Protein AF-A0A661U0C9-F1 (afdb_monomer_lite)

Secondary structure (DSSP, 8-state):
-HHHHHHHHHHHHHHHHHHHHHHHHHHHHHHHHHHHHHIIIIITTTSS---EEEETTEEEE--HHHHHHHHHHHHHHTT-GGGS-HHHHHHHHHHHHHHHHH-TTTT--EEE-

Sequence (113 aa):
MAKVKKFIFPGTTLLISLYISVLFTFGIIFGYITTLLFHKKIVEKGKLKPIFLKIGRWKIHLHHWLMGVSVISAFWLMGWFPLIPKFCLGALGGLVFHDIYSDREWYKIIVRK

Structure (mmCIF, N/CA/C/O backbone):
data_AF-A0A661U0C9-F1
#
_entry.id   AF-A0A661U0C9-F1
#
loop_
_atom_site.group_PDB
_atom_site.id
_atom_site.type_symbol
_atom_site.label_atom_id
_atom_site.label_alt_id
_atom_site.label_comp_id
_atom_site.label_asym_id
_atom_site.label_entity_id
_atom_site.label_seq_id
_atom_site.pdbx_PDB_ins_code
_atom_site.Cartn_x
_atom_site.Cartn_y
_atom_site.Cartn_z
_atom_site.occupancy
_atom_site.B_iso_or_equiv
_atom_site.auth_seq_id
_atom_site.auth_comp_id
_atom_site.auth_asym_id
_atom_site.auth_atom_id
_atom_site.pdbx_PDB_model_num
ATOM 1 N N . MET A 1 1 ? 25.490 -10.249 -35.913 1.00 51.78 1 MET A N 1
ATOM 2 C CA . MET A 1 1 ? 24.088 -10.125 -35.433 1.00 51.78 1 MET A CA 1
ATOM 3 C C . MET A 1 1 ? 23.791 -10.853 -34.113 1.00 51.78 1 MET A C 1
ATOM 5 O O . MET A 1 1 ? 23.080 -10.288 -33.293 1.00 51.78 1 MET A O 1
ATOM 9 N N . ALA A 1 2 ? 24.330 -12.053 -33.845 1.00 59.59 2 ALA A N 1
ATOM 10 C CA . ALA A 1 2 ? 24.019 -12.810 -32.617 1.00 59.59 2 ALA A CA 1
ATOM 11 C C . ALA A 1 2 ? 24.434 -12.120 -31.293 1.00 59.59 2 ALA A C 1
ATOM 13 O O . ALA A 1 2 ? 23.690 -12.165 -30.317 1.00 59.59 2 ALA A O 1
ATOM 14 N N . LYS A 1 3 ? 25.587 -11.430 -31.255 1.00 54.66 3 LYS A N 1
ATOM 15 C CA . LYS A 1 3 ? 26.055 -10.693 -30.059 1.00 54.66 3 LYS A CA 1
ATOM 16 C C . LYS A 1 3 ? 25.195 -9.464 -29.724 1.00 54.66 3 LYS A C 1
ATOM 18 O O . LYS A 1 3 ? 24.962 -9.189 -28.557 1.00 54.66 3 LYS A O 1
ATOM 23 N N . VAL A 1 4 ? 24.671 -8.781 -30.743 1.00 59.06 4 VAL A N 1
ATOM 24 C CA . VAL A 1 4 ? 23.783 -7.615 -30.589 1.00 59.06 4 VAL A CA 1
ATOM 25 C C . VAL A 1 4 ? 22.429 -8.045 -30.009 1.00 59.06 4 VAL A C 1
ATOM 27 O O . VAL A 1 4 ? 21.949 -7.443 -29.054 1.00 59.06 4 VAL A O 1
ATOM 30 N N . LYS A 1 5 ? 21.870 -9.174 -30.475 1.00 55.09 5 LYS A N 1
ATOM 31 C CA . LYS A 1 5 ? 20.654 -9.771 -29.888 1.00 55.09 5 LYS A CA 1
ATOM 32 C C . LYS A 1 5 ? 20.845 -10.199 -28.421 1.00 55.09 5 LYS A C 1
ATOM 34 O O . LYS A 1 5 ? 19.927 -10.026 -27.626 1.00 55.09 5 LYS A O 1
ATOM 39 N N . LYS A 1 6 ? 22.040 -10.685 -28.046 1.00 61.16 6 LYS A N 1
ATOM 40 C CA . LYS A 1 6 ? 22.387 -11.062 -26.659 1.00 61.16 6 LYS A CA 1
ATOM 41 C C . LYS A 1 6 ? 22.419 -9.890 -25.671 1.00 61.16 6 LYS A C 1
ATOM 43 O O . LYS A 1 6 ? 22.258 -10.143 -24.488 1.00 61.16 6 LYS A O 1
ATOM 48 N N . PHE A 1 7 ? 22.614 -8.651 -26.126 1.00 61.53 7 PHE A N 1
ATOM 49 C CA . PHE A 1 7 ? 22.632 -7.461 -25.260 1.00 61.53 7 PHE A CA 1
ATOM 50 C C . PHE A 1 7 ? 21.319 -6.672 -25.288 1.00 61.53 7 PHE A C 1
ATOM 52 O O . PHE A 1 7 ? 20.883 -6.171 -24.254 1.00 61.53 7 PHE A O 1
ATOM 59 N N . ILE A 1 8 ? 20.648 -6.607 -26.443 1.00 69.75 8 ILE A N 1
ATOM 60 C CA . ILE A 1 8 ? 19.358 -5.914 -26.572 1.00 69.75 8 ILE A CA 1
ATOM 61 C C . ILE A 1 8 ? 18.284 -6.592 -25.711 1.00 69.75 8 ILE A C 1
ATOM 63 O O . ILE A 1 8 ? 17.500 -5.905 -25.062 1.00 69.75 8 ILE A O 1
ATOM 67 N N . PHE A 1 9 ? 18.255 -7.927 -25.655 1.00 75.81 9 PHE A N 1
ATOM 68 C CA . PHE A 1 9 ? 17.210 -8.659 -24.934 1.00 75.81 9 PHE A CA 1
ATOM 69 C C . PHE A 1 9 ? 17.295 -8.505 -23.396 1.00 75.81 9 PHE A C 1
ATOM 71 O O . PHE A 1 9 ? 16.289 -8.141 -22.783 1.00 75.81 9 PHE A O 1
ATOM 78 N N . PRO A 1 10 ? 18.467 -8.652 -22.743 1.00 85.50 10 PRO A N 1
ATOM 79 C CA . PRO A 1 10 ? 18.591 -8.357 -21.314 1.00 85.50 10 PRO A CA 1
ATOM 80 C C . PRO A 1 10 ? 18.434 -6.866 -21.008 1.00 85.50 10 PRO A C 1
ATOM 82 O O . PRO A 1 10 ? 17.775 -6.514 -20.035 1.00 85.50 10 PRO A O 1
ATOM 85 N N . GLY A 1 11 ? 18.986 -5.984 -21.851 1.00 87.44 11 GLY A N 1
ATOM 86 C CA . GLY A 1 11 ? 18.903 -4.536 -21.644 1.00 87.44 11 GLY A CA 1
ATOM 87 C C . GLY A 1 11 ? 17.464 -4.018 -21.666 1.00 87.44 11 GLY A C 1
ATOM 88 O O . GLY A 1 11 ? 17.049 -3.293 -20.767 1.00 87.44 11 GLY A O 1
ATOM 89 N N . THR A 1 12 ? 16.665 -4.448 -22.645 1.00 88.75 12 THR A N 1
ATOM 90 C CA . THR A 1 12 ? 15.237 -4.089 -22.725 1.00 88.75 12 THR A CA 1
ATOM 91 C C . THR A 1 12 ? 14.431 -4.662 -21.561 1.00 88.75 12 THR A C 1
ATOM 93 O O . THR A 1 12 ? 13.625 -3.946 -20.970 1.00 88.75 12 THR A O 1
ATOM 96 N N . THR A 1 13 ? 14.696 -5.909 -21.166 1.00 90.62 13 THR A N 1
ATOM 97 C CA . THR A 1 13 ? 14.048 -6.535 -20.002 1.00 90.62 13 THR A CA 1
ATOM 98 C C . THR A 1 13 ? 14.339 -5.767 -18.711 1.00 90.62 13 THR A C 1
ATOM 100 O O . THR A 1 13 ? 13.427 -5.529 -17.914 1.00 90.62 13 THR A O 1
ATOM 103 N N . LEU A 1 14 ? 15.588 -5.332 -18.518 1.00 93.44 14 LEU A N 1
ATOM 104 C CA . LEU A 1 14 ? 15.991 -4.526 -17.365 1.00 93.44 14 LEU A CA 1
ATOM 105 C C . LEU A 1 14 ? 15.297 -3.162 -17.362 1.00 93.44 14 LEU A C 1
ATOM 107 O O . LEU A 1 14 ? 14.763 -2.762 -16.331 1.00 93.44 14 LEU A O 1
ATOM 111 N N . LEU A 1 15 ? 15.244 -2.475 -18.506 1.00 94.31 15 LEU A N 1
ATOM 112 C CA . LEU A 1 15 ? 14.574 -1.175 -18.616 1.00 94.31 15 LEU A CA 1
ATOM 113 C C . LEU A 1 15 ? 13.069 -1.272 -18.332 1.00 94.31 15 LEU A C 1
ATOM 115 O O . LEU A 1 15 ? 12.536 -0.447 -17.592 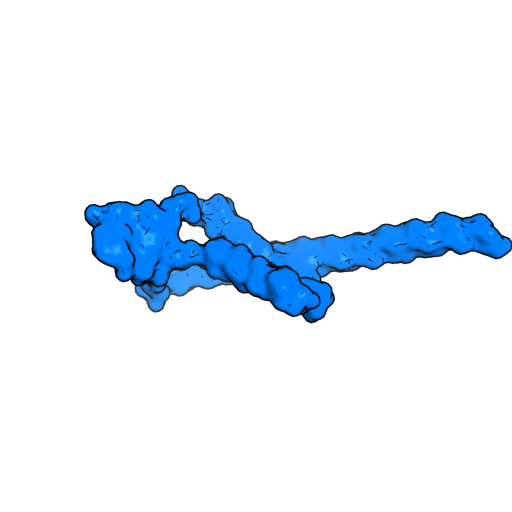1.00 94.31 15 LEU A O 1
ATOM 119 N N . ILE A 1 16 ? 12.389 -2.295 -18.859 1.00 93.31 16 ILE A N 1
ATOM 120 C CA . ILE A 1 16 ? 10.960 -2.527 -18.596 1.00 93.31 16 ILE A CA 1
ATOM 121 C C . ILE A 1 16 ? 10.731 -2.847 -17.115 1.00 93.31 16 ILE A C 1
ATOM 123 O O . ILE A 1 16 ? 9.832 -2.281 -16.491 1.00 93.31 16 ILE A O 1
ATOM 127 N N . SER A 1 17 ? 11.563 -3.713 -16.533 1.00 93.88 17 SER A N 1
ATOM 128 C CA . SER A 1 17 ? 11.491 -4.057 -15.106 1.00 93.88 17 SER A CA 1
ATOM 129 C C . SER A 1 17 ? 11.694 -2.830 -14.218 1.00 93.88 17 SER A C 1
ATOM 131 O O . SER A 1 17 ? 10.940 -2.625 -13.264 1.00 93.88 17 SER A O 1
ATOM 133 N N . LEU A 1 18 ? 12.670 -1.981 -14.554 1.00 96.19 18 LEU A N 1
ATOM 134 C CA . LEU A 1 18 ? 12.936 -0.735 -13.841 1.00 96.19 18 LEU A CA 1
ATOM 135 C C . LEU A 1 18 ? 11.748 0.224 -13.952 1.00 96.19 18 LEU A C 1
ATOM 137 O O . LEU A 1 18 ? 11.277 0.724 -12.935 1.00 96.19 18 LEU A O 1
ATOM 141 N N . TYR A 1 19 ? 11.220 0.427 -15.160 1.00 96.25 19 TYR A N 1
ATOM 142 C CA . TYR A 1 19 ? 10.056 1.280 -15.399 1.00 96.25 19 TYR A CA 1
ATOM 143 C C . TYR A 1 19 ? 8.838 0.839 -14.573 1.00 96.25 19 TYR A C 1
ATOM 145 O O . TYR A 1 19 ? 8.228 1.652 -13.874 1.00 96.25 19 TYR A O 1
ATOM 153 N N . ILE A 1 20 ? 8.520 -0.459 -14.590 1.00 95.38 20 ILE A N 1
ATOM 154 C CA . ILE A 1 20 ? 7.427 -1.033 -13.794 1.00 95.38 20 ILE A CA 1
ATOM 155 C C . ILE A 1 20 ? 7.668 -0.821 -12.297 1.00 95.38 20 ILE A C 1
ATOM 157 O O . ILE A 1 20 ? 6.750 -0.409 -11.585 1.00 95.38 20 ILE A O 1
ATOM 161 N N . SER A 1 21 ? 8.890 -1.071 -11.826 1.00 96.38 21 SER A N 1
ATOM 162 C CA . SER A 1 21 ? 9.247 -0.933 -10.409 1.00 96.38 21 SER A CA 1
ATOM 163 C C . SER A 1 21 ? 9.127 0.514 -9.936 1.00 96.38 21 SER A C 1
ATOM 165 O O . SER A 1 21 ? 8.583 0.768 -8.861 1.00 96.38 21 SER A O 1
ATOM 167 N N . VAL A 1 22 ? 9.573 1.471 -10.753 1.00 97.69 22 VAL A N 1
ATOM 168 C CA . VAL A 1 22 ? 9.459 2.907 -10.470 1.00 97.69 22 VAL A CA 1
ATOM 169 C C . VAL A 1 22 ? 7.991 3.316 -10.376 1.00 97.69 22 VAL A C 1
ATOM 171 O O . VAL A 1 22 ? 7.594 3.898 -9.368 1.00 97.69 22 VAL A O 1
ATOM 174 N N . LEU A 1 23 ? 7.157 2.958 -11.360 1.00 97.56 23 LEU A N 1
ATOM 175 C CA . LEU A 1 23 ? 5.721 3.262 -11.324 1.00 97.56 23 LEU A CA 1
ATOM 176 C C . LEU A 1 23 ? 5.021 2.662 -10.104 1.00 97.56 23 LEU A C 1
ATOM 178 O O . LEU A 1 23 ? 4.213 3.331 -9.461 1.00 97.56 23 LEU A O 1
ATOM 182 N N . PHE A 1 24 ? 5.326 1.405 -9.792 1.00 97.12 24 PHE A N 1
ATOM 183 C CA . PHE A 1 24 ? 4.769 0.719 -8.635 1.00 97.12 24 PHE A CA 1
ATOM 184 C C . PHE A 1 24 ? 5.186 1.402 -7.324 1.00 97.12 24 PHE A C 1
ATOM 186 O O . PHE A 1 24 ? 4.342 1.664 -6.470 1.00 97.12 24 PHE A O 1
ATOM 193 N N . THR A 1 25 ? 6.461 1.776 -7.198 1.00 98.00 25 THR A N 1
ATOM 194 C CA . THR A 1 25 ? 7.001 2.468 -6.015 1.00 98.00 25 THR A CA 1
ATOM 195 C C . THR A 1 25 ? 6.385 3.853 -5.840 1.00 98.00 25 THR A C 1
ATOM 197 O O . THR A 1 25 ? 5.956 4.202 -4.741 1.00 98.00 25 THR A O 1
ATOM 200 N N . PHE A 1 26 ? 6.264 4.629 -6.921 1.00 98.25 26 PHE A N 1
ATOM 201 C CA . PHE A 1 26 ? 5.550 5.907 -6.888 1.00 98.25 26 PHE A CA 1
ATOM 202 C C . PHE A 1 26 ? 4.091 5.728 -6.476 1.00 98.25 26 PHE A C 1
ATOM 204 O O . PHE A 1 26 ? 3.587 6.511 -5.672 1.00 98.25 26 PHE A O 1
ATOM 211 N N . GLY A 1 27 ? 3.439 4.674 -6.971 1.00 98.19 27 GLY A N 1
ATOM 212 C CA . GLY A 1 27 ? 2.112 4.271 -6.526 1.00 98.19 27 GLY A CA 1
ATOM 213 C C . GLY A 1 27 ? 2.062 4.053 -5.017 1.00 98.19 27 GLY A C 1
ATOM 214 O O . GLY A 1 27 ? 1.224 4.656 -4.355 1.00 98.19 27 GLY A O 1
ATOM 215 N N . ILE A 1 28 ? 2.983 3.261 -4.457 1.00 98.00 28 ILE A N 1
ATOM 216 C CA . ILE A 1 28 ? 3.060 2.999 -3.009 1.00 98.00 28 ILE A CA 1
ATOM 217 C C . ILE A 1 28 ? 3.195 4.296 -2.217 1.00 98.00 28 ILE A C 1
ATOM 219 O O . ILE A 1 28 ? 2.410 4.532 -1.300 1.00 98.00 28 ILE A O 1
ATOM 223 N N . ILE A 1 29 ? 4.163 5.141 -2.575 1.00 98.12 29 ILE A N 1
ATOM 224 C CA . ILE A 1 29 ? 4.408 6.411 -1.878 1.00 98.12 29 ILE A CA 1
ATOM 225 C C . ILE A 1 29 ? 3.147 7.277 -1.923 1.00 98.12 29 ILE A C 1
ATOM 227 O O . ILE A 1 29 ? 2.704 7.795 -0.897 1.00 98.12 29 ILE A O 1
ATOM 231 N N . PHE A 1 30 ? 2.532 7.389 -3.100 1.00 98.06 30 PHE A N 1
ATOM 232 C CA . PHE A 1 30 ? 1.305 8.150 -3.285 1.00 98.06 30 PHE A CA 1
ATOM 233 C C . PHE A 1 30 ? 0.148 7.593 -2.443 1.00 98.06 30 PHE A C 1
ATOM 235 O O . PHE A 1 30 ? -0.501 8.344 -1.712 1.00 98.06 30 PHE A O 1
ATOM 242 N N . GLY A 1 31 ? -0.096 6.283 -2.492 1.00 96.50 31 GLY A N 1
ATOM 243 C CA . GLY A 1 31 ? -1.143 5.611 -1.720 1.00 96.50 31 GLY A CA 1
ATOM 244 C C . GLY A 1 31 ? -0.951 5.765 -0.212 1.00 96.50 31 GLY A C 1
ATOM 245 O O . GLY A 1 31 ? -1.899 6.070 0.510 1.00 96.50 31 GLY A O 1
ATOM 246 N N . TYR A 1 32 ? 0.287 5.646 0.264 1.00 96.81 32 TYR A N 1
ATOM 247 C CA . TYR A 1 32 ? 0.617 5.826 1.674 1.00 96.81 32 TYR A CA 1
ATOM 248 C C . TYR A 1 32 ? 0.347 7.261 2.136 1.00 96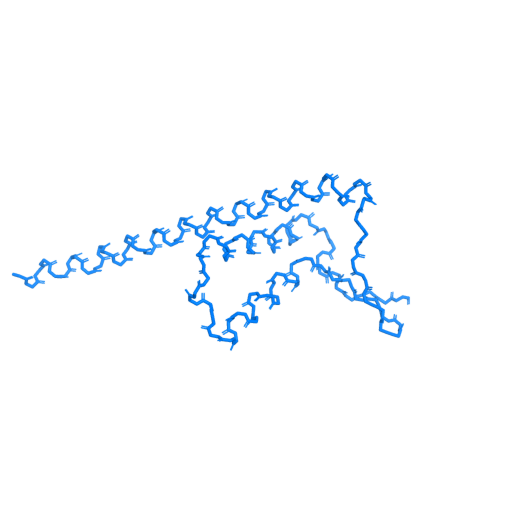.81 32 TYR A C 1
ATOM 250 O O . TYR A 1 32 ? -0.365 7.477 3.116 1.00 96.81 32 TYR A O 1
ATOM 258 N N . ILE A 1 33 ? 0.874 8.258 1.414 1.00 96.88 33 ILE A N 1
ATOM 259 C CA . ILE A 1 33 ? 0.724 9.674 1.779 1.00 96.88 33 ILE A CA 1
ATOM 260 C C . ILE A 1 33 ? -0.745 10.095 1.724 1.00 96.88 33 ILE A C 1
ATOM 262 O O . ILE A 1 33 ? -1.229 10.764 2.637 1.00 96.88 33 ILE A O 1
ATOM 266 N N . THR A 1 34 ? -1.473 9.708 0.677 1.00 95.44 34 THR A N 1
ATOM 267 C CA . THR A 1 34 ? -2.898 10.050 0.548 1.00 95.44 34 THR A CA 1
ATOM 268 C C . THR A 1 34 ? -3.725 9.435 1.672 1.00 95.44 34 THR A C 1
ATOM 270 O O . THR A 1 34 ? -4.534 10.144 2.275 1.00 95.44 34 THR A O 1
ATOM 273 N N . THR A 1 35 ? -3.468 8.174 2.028 1.00 93.56 35 THR A N 1
ATOM 274 C CA . THR A 1 35 ? -4.136 7.507 3.156 1.00 93.56 35 THR A CA 1
ATOM 275 C C . THR A 1 35 ? -3.782 8.175 4.486 1.00 93.56 35 THR A C 1
ATOM 277 O O . THR A 1 35 ? -4.676 8.450 5.285 1.00 93.56 35 THR A O 1
ATOM 280 N N . LEU A 1 36 ? -2.517 8.551 4.693 1.00 93.25 36 LEU A N 1
ATOM 281 C CA . LEU A 1 36 ? -2.071 9.280 5.883 1.00 93.25 36 LEU A CA 1
ATOM 282 C C . LEU A 1 36 ? -2.774 10.633 6.033 1.00 93.25 36 LEU A C 1
ATOM 284 O O . LEU A 1 36 ? -3.248 10.989 7.114 1.00 93.25 36 LEU A O 1
ATOM 288 N N . LEU A 1 37 ? -2.866 11.400 4.945 1.00 93.38 37 LEU A N 1
ATOM 289 C CA . LEU A 1 37 ? -3.563 12.686 4.939 1.00 93.38 37 LEU A CA 1
ATOM 290 C C . LEU A 1 37 ? -5.065 12.511 5.182 1.00 93.38 37 LEU A C 1
ATOM 292 O O . LEU A 1 37 ? -5.661 13.316 5.902 1.00 93.38 37 LEU A O 1
ATOM 296 N N . PHE A 1 38 ? -5.668 11.471 4.604 1.00 90.44 38 PHE A N 1
ATOM 297 C CA . PHE A 1 38 ? -7.071 11.130 4.819 1.00 90.44 38 PHE A CA 1
ATOM 298 C C . PHE A 1 38 ? -7.334 10.775 6.287 1.00 90.44 38 PHE A C 1
ATOM 300 O O . PHE A 1 38 ? -8.240 11.344 6.901 1.00 90.44 38 PHE A O 1
ATOM 307 N N . HIS A 1 39 ? -6.502 9.912 6.873 1.00 87.88 39 HIS A N 1
ATOM 308 C CA . HIS A 1 39 ? -6.609 9.496 8.267 1.00 87.88 39 HIS A CA 1
ATOM 309 C C . HIS A 1 39 ? -6.547 10.704 9.213 1.00 87.88 39 HIS A C 1
ATOM 311 O O . HIS A 1 39 ? -7.490 10.945 9.968 1.00 87.88 39 HIS A O 1
ATOM 317 N N . LYS A 1 40 ? -5.519 11.552 9.076 1.00 88.75 40 LYS A N 1
ATOM 318 C CA . LYS A 1 40 ? -5.349 12.756 9.910 1.00 88.75 40 LYS A CA 1
ATOM 319 C C . LYS A 1 40 ? -6.470 13.785 9.750 1.00 88.75 40 LYS A C 1
ATOM 321 O O . LYS A 1 40 ? -6.881 14.447 10.701 1.00 88.75 40 LYS A O 1
ATOM 326 N N . LYS A 1 41 ? -6.972 13.991 8.527 1.00 89.06 41 LYS A N 1
ATOM 327 C CA . LYS A 1 41 ? -7.972 15.044 8.273 1.00 89.06 41 LYS A CA 1
ATOM 328 C C . LYS A 1 41 ? -9.401 14.617 8.586 1.00 89.06 41 LYS A C 1
ATOM 330 O O . LYS A 1 41 ? -10.207 15.482 8.934 1.00 89.06 41 LYS A O 1
ATOM 335 N N . ILE A 1 42 ? -9.732 13.343 8.399 1.00 86.25 42 ILE A N 1
ATOM 336 C CA . ILE A 1 42 ? -11.117 12.860 8.416 1.00 86.25 42 ILE A CA 1
ATOM 337 C C . ILE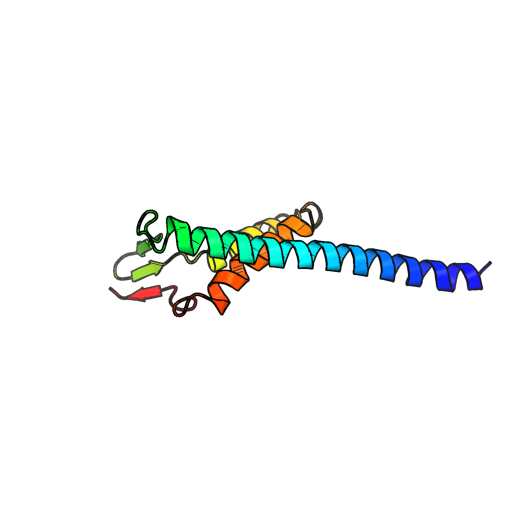 A 1 42 ? -11.344 11.913 9.591 1.00 86.25 42 ILE A C 1
ATOM 339 O O . ILE A 1 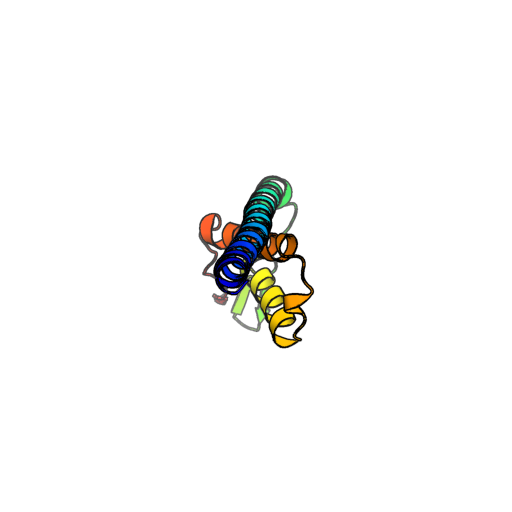42 ? -12.275 12.136 10.365 1.00 86.25 42 ILE A O 1
ATOM 343 N N . VAL A 1 43 ? -10.496 10.896 9.750 1.00 83.25 43 VAL A N 1
ATOM 344 C CA . VAL A 1 43 ? -10.686 9.855 10.771 1.00 83.25 43 VAL A CA 1
ATOM 345 C C . VAL A 1 43 ? -10.363 10.393 12.164 1.00 83.25 43 VAL A C 1
ATOM 347 O O . VAL A 1 43 ? -11.225 10.339 13.037 1.00 83.25 43 VAL A O 1
ATOM 350 N N . GLU A 1 44 ? -9.197 11.019 12.361 1.00 81.69 44 GLU A N 1
ATOM 351 C CA . GLU A 1 44 ? -8.809 11.603 13.661 1.00 81.69 44 GLU A CA 1
ATOM 352 C C . GLU A 1 44 ? -9.764 12.717 14.117 1.00 81.69 44 GLU A C 1
ATOM 354 O O . GLU A 1 44 ? -10.019 12.884 15.306 1.00 81.69 44 GLU A O 1
ATOM 359 N N . LYS A 1 45 ? -10.364 13.452 13.172 1.00 84.31 45 LYS A N 1
ATOM 360 C CA . LYS A 1 45 ? -11.382 14.474 13.471 1.00 84.31 45 LYS A CA 1
ATOM 361 C C . LYS A 1 45 ? -12.769 13.888 13.765 1.00 84.31 45 LYS A C 1
ATOM 363 O O . LYS A 1 45 ? -13.733 14.644 13.863 1.00 84.31 45 LYS A O 1
ATOM 368 N N . GLY A 1 46 ? -12.895 12.561 13.841 1.00 79.44 46 GLY A N 1
ATOM 369 C CA . GLY A 1 46 ? -14.142 11.855 14.133 1.00 79.44 46 GLY A CA 1
ATOM 370 C C . GLY A 1 46 ? -15.200 11.951 13.031 1.00 79.44 46 GLY A C 1
ATOM 371 O O . GLY A 1 46 ? -16.361 11.622 13.273 1.00 79.44 46 GLY A O 1
ATOM 372 N N . LYS A 1 47 ? -14.833 12.402 11.822 1.00 80.75 47 LYS A N 1
ATOM 373 C CA . LYS A 1 47 ? -15.782 12.586 10.711 1.00 80.75 47 LYS A CA 1
ATOM 374 C C . LYS A 1 47 ? -16.166 11.275 10.036 1.00 80.75 47 LYS A C 1
ATOM 376 O O . LYS A 1 47 ? -17.209 11.213 9.392 1.00 80.75 47 LYS A O 1
ATOM 381 N N . LEU A 1 48 ? -15.341 10.241 10.173 1.00 81.06 48 LEU A N 1
ATOM 382 C CA . LEU A 1 48 ? -15.609 8.916 9.630 1.00 81.06 48 LEU A CA 1
ATOM 383 C C . LEU A 1 48 ? -15.425 7.880 10.733 1.00 81.06 48 LEU A C 1
ATOM 385 O O . LEU A 1 48 ? -14.359 7.783 11.336 1.00 81.06 48 LEU A O 1
ATOM 389 N N . LYS A 1 49 ? -16.498 7.140 11.023 1.00 80.00 49 LYS A N 1
ATOM 390 C CA . LYS A 1 49 ? -16.479 6.073 12.024 1.00 80.00 49 LYS A CA 1
ATOM 391 C C . LYS A 1 49 ? -15.897 4.799 11.403 1.00 80.00 49 LYS A C 1
ATOM 393 O O . LYS A 1 49 ? -16.207 4.521 10.243 1.00 80.00 49 LYS A O 1
ATOM 398 N N . PRO A 1 50 ? -15.116 4.010 12.156 1.00 80.25 50 PRO A N 1
ATOM 399 C CA . PRO A 1 50 ? -14.592 2.752 11.648 1.00 80.25 50 PRO A CA 1
ATOM 400 C C . PRO A 1 50 ? -15.715 1.750 11.361 1.00 80.25 50 PRO A C 1
ATOM 402 O O . PRO A 1 50 ? -16.778 1.777 11.994 1.00 80.25 50 PRO A O 1
ATOM 405 N N . ILE A 1 51 ? -15.483 0.864 10.394 1.00 83.88 51 ILE A N 1
ATOM 406 C CA . ILE A 1 51 ? -16.484 -0.098 9.933 1.00 83.88 51 ILE A CA 1
ATOM 407 C C . ILE A 1 51 ? -16.400 -1.351 10.807 1.00 83.88 51 ILE A C 1
ATOM 409 O O . ILE A 1 51 ? -15.427 -2.100 10.756 1.00 83.88 51 ILE A O 1
ATOM 413 N N . PHE A 1 52 ? -17.445 -1.596 11.598 1.00 84.62 52 PHE A N 1
ATOM 414 C CA . PHE A 1 52 ? -17.554 -2.791 12.431 1.00 84.62 52 PHE A CA 1
ATOM 415 C C . PHE A 1 52 ? -18.690 -3.689 11.953 1.00 84.62 52 PHE A C 1
ATOM 417 O O . PHE A 1 52 ? -19.856 -3.289 11.967 1.00 84.62 52 PHE A O 1
ATOM 424 N N . LEU A 1 53 ? -18.363 -4.934 11.624 1.00 84.00 53 LEU A N 1
ATOM 425 C CA . LEU A 1 53 ? -19.340 -5.991 11.395 1.00 84.00 53 LEU A CA 1
ATOM 426 C C . LEU A 1 53 ? -19.584 -6.735 12.710 1.00 84.00 53 LEU A C 1
ATOM 428 O O . LEU A 1 53 ? -18.650 -7.201 13.360 1.00 84.00 53 LEU A O 1
ATOM 432 N N . LYS A 1 54 ? -20.844 -6.837 13.134 1.00 86.62 54 LYS A N 1
ATOM 433 C CA . LYS A 1 54 ? -21.226 -7.576 14.345 1.00 86.62 54 LYS A CA 1
ATOM 434 C C . LYS A 1 54 ? -21.737 -8.954 13.943 1.00 86.62 54 LYS A C 1
ATOM 436 O O . LYS A 1 54 ? -22.747 -9.043 13.255 1.00 86.62 54 LYS A O 1
ATOM 441 N N . ILE A 1 55 ? -21.071 -10.007 14.407 1.00 85.69 55 ILE A N 1
ATOM 442 C CA . ILE A 1 55 ? -21.474 -11.399 14.181 1.00 85.69 55 ILE A CA 1
ATOM 443 C C . ILE A 1 55 ? -21.625 -12.066 15.550 1.00 85.69 55 ILE A C 1
ATOM 445 O O . ILE A 1 55 ? -20.655 -12.497 16.175 1.00 85.69 55 ILE A O 1
ATOM 449 N N . GLY A 1 56 ? -22.858 -12.096 16.064 1.00 86.00 56 GLY A N 1
ATOM 450 C CA . GLY A 1 56 ? -23.160 -12.616 17.400 1.00 86.00 56 GLY A CA 1
ATOM 451 C C . GLY A 1 56 ? -22.388 -11.883 18.506 1.00 86.00 56 GLY A C 1
ATOM 452 O O . GLY A 1 56 ? -22.596 -10.692 18.739 1.00 86.00 56 GLY A O 1
ATOM 453 N N . ARG A 1 57 ? -21.492 -12.603 19.197 1.00 85.88 57 ARG A N 1
ATOM 454 C CA . ARG A 1 57 ? -20.629 -12.070 20.277 1.00 85.88 57 ARG A CA 1
ATOM 455 C C . ARG A 1 57 ? -19.322 -11.444 19.768 1.00 85.88 57 ARG A C 1
ATOM 457 O O . ARG A 1 57 ? -18.551 -10.904 20.561 1.00 85.88 57 ARG A O 1
ATOM 464 N N . TRP A 1 58 ? -19.068 -11.515 18.466 1.00 84.94 58 TRP A N 1
ATOM 465 C CA . TRP A 1 58 ? -17.843 -11.035 17.840 1.00 84.94 58 TRP A CA 1
ATOM 466 C C . TRP A 1 58 ? -18.083 -9.711 17.117 1.00 84.94 58 TRP A C 1
ATOM 468 O O . TRP A 1 58 ? -19.120 -9.501 16.480 1.00 84.94 58 TRP A O 1
ATOM 478 N N . LYS A 1 59 ? -17.107 -8.811 17.210 1.00 86.06 59 LYS A N 1
ATOM 479 C CA . LYS A 1 59 ? -17.006 -7.606 16.390 1.00 86.06 59 LYS A CA 1
ATOM 480 C C . LYS A 1 59 ? -15.798 -7.760 15.480 1.00 86.06 59 LYS A C 1
ATOM 482 O O . LYS A 1 59 ? -14.684 -7.925 15.965 1.00 86.06 59 LYS A O 1
ATOM 487 N N . ILE A 1 60 ? -16.025 -7.694 14.180 1.00 85.00 60 ILE A N 1
ATOM 488 C CA . ILE A 1 60 ? -14.969 -7.678 13.176 1.00 85.00 60 ILE A CA 1
ATOM 489 C C . ILE A 1 60 ? -14.750 -6.224 12.777 1.00 85.00 60 ILE A C 1
ATOM 491 O O . ILE A 1 60 ? -15.677 -5.568 12.299 1.00 85.00 60 ILE A O 1
ATOM 495 N N . HIS A 1 61 ? -13.548 -5.718 13.010 1.00 88.00 61 HIS A N 1
ATOM 496 C CA . HIS A 1 61 ? -13.126 -4.406 12.550 1.00 88.00 61 HIS A CA 1
ATOM 497 C C . HIS A 1 61 ? -12.562 -4.545 11.135 1.00 88.00 61 HIS A C 1
ATOM 499 O O . HIS A 1 61 ? -11.574 -5.249 10.917 1.00 88.00 61 HIS A O 1
ATOM 505 N N . LEU A 1 62 ? -13.219 -3.914 10.162 1.00 84.50 62 LEU A N 1
ATOM 506 C CA . LEU A 1 62 ? -12.736 -3.886 8.786 1.00 84.50 62 LEU A CA 1
ATOM 507 C C . LEU A 1 62 ? -11.668 -2.805 8.640 1.00 84.50 62 LEU A C 1
ATOM 509 O O . LEU A 1 62 ? -11.954 -1.662 8.288 1.00 84.50 62 LEU A O 1
ATOM 513 N N . HIS A 1 63 ? -10.434 -3.215 8.908 1.00 87.31 63 HIS A N 1
ATOM 514 C CA . HIS A 1 63 ? -9.231 -2.445 8.624 1.00 87.31 63 HIS A CA 1
ATOM 515 C C . HIS A 1 63 ? -9.065 -2.214 7.119 1.00 87.31 63 HIS A C 1
ATOM 517 O O . HIS A 1 63 ? -9.403 -3.081 6.299 1.00 87.31 63 HIS A O 1
ATOM 523 N N . HIS A 1 64 ? -8.551 -1.050 6.723 1.00 85.56 64 HIS A N 1
ATOM 524 C CA . HIS A 1 64 ? -8.413 -0.727 5.302 1.00 85.56 64 HIS A CA 1
ATOM 525 C C . HIS A 1 64 ? -7.341 -1.570 4.618 1.00 85.56 64 HIS A C 1
ATOM 527 O O . HIS A 1 64 ? -7.496 -1.856 3.429 1.00 85.56 64 HIS A O 1
ATOM 533 N N . TRP A 1 65 ? -6.341 -2.084 5.342 1.00 89.00 65 TRP A N 1
ATOM 534 C CA . TRP A 1 65 ? -5.421 -3.070 4.770 1.00 89.00 65 TRP A CA 1
ATOM 535 C C . TRP A 1 65 ? -6.134 -4.350 4.329 1.00 89.00 65 TRP A C 1
ATOM 537 O O . TRP A 1 65 ? -5.841 -4.873 3.255 1.00 89.00 65 TRP A O 1
ATOM 547 N N . LEU A 1 66 ? -7.109 -4.832 5.107 1.00 89.00 66 LEU A N 1
ATOM 548 C CA . LEU A 1 66 ? -7.852 -6.047 4.778 1.00 89.00 66 LEU A CA 1
ATOM 549 C C . LEU A 1 66 ? -8.718 -5.824 3.534 1.00 89.00 66 LEU A C 1
ATOM 551 O O . LEU A 1 66 ? -8.788 -6.691 2.661 1.00 89.00 66 LEU A O 1
ATOM 555 N N . MET A 1 67 ? -9.317 -4.636 3.412 1.00 88.31 67 MET A N 1
ATOM 556 C CA . MET A 1 67 ? -10.033 -4.229 2.201 1.00 88.31 67 MET A CA 1
ATOM 557 C C . MET A 1 67 ? -9.091 -4.152 0.991 1.00 88.31 67 MET A C 1
ATOM 559 O O . MET A 1 67 ? -9.398 -4.719 -0.057 1.00 88.31 67 MET A O 1
ATOM 563 N N . GLY A 1 68 ? -7.920 -3.524 1.140 1.00 90.25 68 GLY A N 1
ATOM 564 C CA . GLY A 1 68 ? -6.912 -3.421 0.083 1.00 90.25 68 GLY A CA 1
ATOM 565 C C . GLY A 1 68 ? -6.428 -4.788 -0.407 1.00 90.25 68 GLY A C 1
ATOM 566 O O . GLY A 1 68 ? -6.438 -5.053 -1.610 1.00 90.25 68 GLY A O 1
ATOM 567 N N . VAL A 1 69 ? -6.089 -5.693 0.517 1.00 92.00 69 VAL A N 1
ATOM 568 C CA . VAL A 1 69 ? -5.683 -7.073 0.199 1.00 92.00 69 VAL A CA 1
ATOM 569 C C . VAL A 1 69 ? -6.818 -7.850 -0.469 1.00 92.00 69 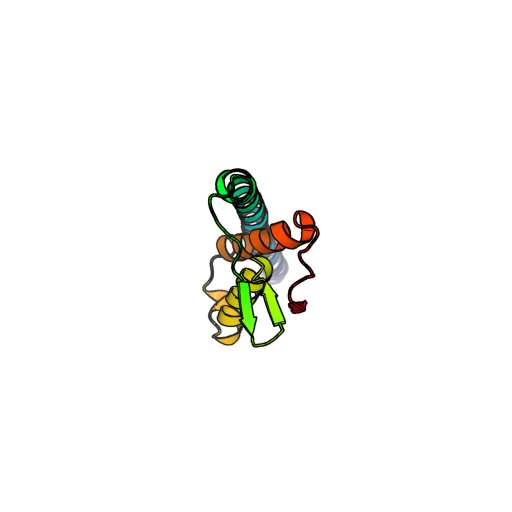VAL A C 1
ATOM 571 O O . VAL A 1 69 ? -6.569 -8.582 -1.428 1.00 92.00 69 VAL A O 1
ATOM 574 N N . SER A 1 70 ? -8.061 -7.673 -0.016 1.00 92.06 70 SER A N 1
ATOM 575 C CA . SER A 1 70 ? -9.224 -8.344 -0.611 1.00 92.06 70 SER A CA 1
ATOM 576 C C . SER A 1 70 ? -9.450 -7.907 -2.059 1.00 92.06 70 SER A C 1
ATOM 578 O O . SER A 1 70 ? -9.654 -8.752 -2.927 1.00 92.06 70 SER A O 1
ATOM 580 N N . VAL A 1 71 ? -9.342 -6.604 -2.344 1.00 92.50 71 VAL A N 1
ATOM 581 C CA . VAL A 1 71 ? -9.451 -6.057 -3.707 1.00 92.50 71 VAL A CA 1
ATOM 582 C C . VAL A 1 71 ? -8.330 -6.590 -4.601 1.00 92.50 71 VAL A C 1
ATOM 584 O O . VAL A 1 71 ? -8.596 -7.076 -5.700 1.00 92.50 71 VAL A O 1
ATOM 587 N N . ILE A 1 72 ? -7.084 -6.559 -4.120 1.00 92.44 72 ILE A N 1
ATOM 588 C CA . ILE A 1 72 ? -5.926 -7.107 -4.841 1.00 92.44 72 ILE A CA 1
ATOM 589 C C . ILE A 1 72 ? -6.133 -8.596 -5.164 1.00 92.44 72 ILE A C 1
ATOM 591 O O . ILE A 1 72 ? -5.921 -9.021 -6.302 1.00 92.44 72 ILE A O 1
ATOM 595 N N . SER A 1 73 ? -6.584 -9.376 -4.181 1.00 93.38 73 SER A N 1
ATOM 596 C CA . SER A 1 73 ? -6.818 -10.816 -4.326 1.00 93.38 73 SER A CA 1
ATOM 597 C C . SER A 1 73 ? -7.951 -11.111 -5.306 1.00 93.38 73 SER A C 1
ATOM 599 O O . SER A 1 73 ? -7.810 -12.000 -6.141 1.00 93.38 73 SER A O 1
ATOM 601 N N . ALA A 1 74 ? -9.043 -10.342 -5.272 1.00 94.19 74 ALA A N 1
ATOM 602 C CA . ALA A 1 74 ? -10.149 -10.491 -6.216 1.00 94.19 74 ALA A CA 1
ATOM 603 C C . ALA A 1 74 ? -9.679 -10.288 -7.664 1.00 94.19 74 ALA A C 1
ATOM 605 O O . ALA A 1 74 ? -9.937 -11.126 -8.526 1.00 94.19 74 ALA A O 1
ATOM 606 N N . PHE A 1 75 ? -8.904 -9.232 -7.923 1.00 93.44 75 PHE A N 1
ATOM 607 C CA . PHE A 1 75 ? -8.339 -9.000 -9.250 1.00 93.44 75 PHE A CA 1
ATOM 608 C C . PHE A 1 75 ? -7.385 -10.103 -9.709 1.00 93.44 75 PHE A C 1
ATOM 610 O O . PHE A 1 75 ? -7.337 -10.418 -10.901 1.00 93.44 75 PHE A O 1
ATOM 617 N N . TRP A 1 76 ? -6.624 -10.688 -8.784 1.00 93.06 76 TRP A N 1
ATOM 618 C CA . TRP A 1 76 ? -5.762 -11.823 -9.091 1.00 93.06 76 TRP A CA 1
ATOM 619 C C . TRP A 1 76 ? -6.569 -13.070 -9.463 1.00 93.06 76 TRP A C 1
ATOM 621 O O . TRP A 1 76 ? -6.320 -13.648 -10.521 1.00 93.06 76 TRP A O 1
ATOM 631 N N . LEU A 1 77 ? -7.577 -13.428 -8.665 1.00 96.00 77 LEU A N 1
ATOM 632 C CA . LEU A 1 77 ? -8.436 -14.594 -8.904 1.00 96.00 77 LEU A CA 1
ATOM 633 C C . LEU A 1 77 ? -9.246 -14.482 -10.203 1.00 96.00 77 LEU A C 1
ATOM 635 O O . LEU A 1 77 ? -9.482 -15.487 -10.866 1.00 96.00 77 LEU A O 1
ATOM 639 N N . MET A 1 78 ? -9.632 -13.268 -10.597 1.00 95.06 78 MET A N 1
ATOM 640 C CA . MET A 1 78 ? -10.342 -13.010 -11.857 1.00 95.06 78 MET A CA 1
ATOM 641 C C . MET A 1 78 ? -9.414 -12.942 -13.082 1.00 95.06 78 MET A C 1
ATOM 643 O O . MET A 1 78 ? -9.884 -12.740 -14.200 1.00 95.06 78 MET A O 1
ATOM 647 N N . GLY A 1 79 ? -8.093 -13.063 -12.898 1.00 92.81 79 GLY A N 1
ATOM 648 C CA . GLY A 1 79 ? -7.113 -12.938 -13.982 1.00 92.81 79 GLY A CA 1
ATOM 649 C C . GLY A 1 79 ? -6.948 -11.510 -14.519 1.00 92.81 79 GLY A C 1
ATOM 650 O O . GLY A 1 79 ? -6.306 -11.306 -15.546 1.00 92.81 79 GLY A O 1
ATOM 651 N N . TRP A 1 80 ? -7.498 -10.504 -13.835 1.00 93.12 80 TRP A N 1
ATOM 652 C CA . TRP A 1 80 ? -7.462 -9.094 -14.248 1.00 93.12 80 TRP A CA 1
ATOM 653 C C . TRP A 1 80 ? -6.231 -8.345 -13.741 1.00 93.12 80 TRP A C 1
ATOM 655 O O . TRP A 1 80 ? -5.980 -7.211 -14.138 1.00 93.12 80 TRP A O 1
ATOM 665 N N . PHE A 1 81 ? -5.418 -8.980 -12.900 1.00 89.75 81 PHE A N 1
ATOM 666 C CA . PHE A 1 81 ? -4.189 -8.407 -12.354 1.00 89.75 81 PHE A CA 1
ATOM 667 C C . PHE A 1 81 ? -3.232 -7.786 -13.398 1.00 89.75 81 PHE A C 1
ATOM 669 O O . PHE A 1 81 ? -2.670 -6.719 -13.128 1.00 89.75 81 PHE A O 1
ATOM 676 N N . PRO A 1 82 ? -3.038 -8.370 -14.603 1.00 90.50 82 PRO A N 1
ATOM 677 C CA . PRO A 1 82 ? -2.206 -7.755 -15.637 1.00 90.50 82 PRO A CA 1
ATOM 678 C C . PRO A 1 82 ? -2.780 -6.446 -16.198 1.00 90.50 82 PRO A C 1
ATOM 680 O O . PRO A 1 82 ? -2.001 -5.603 -16.634 1.00 90.50 82 PRO A O 1
ATOM 683 N N . LEU A 1 83 ? -4.106 -6.267 -16.156 1.00 91.94 83 LEU A N 1
ATOM 684 C CA . LEU A 1 83 ? -4.817 -5.101 -16.697 1.00 91.94 83 LEU A CA 1
ATOM 685 C C . LEU A 1 83 ? -4.719 -3.871 -15.787 1.00 91.94 83 LEU A C 1
ATOM 687 O O . LEU A 1 83 ? -4.981 -2.753 -16.222 1.00 91.94 83 LEU A O 1
ATOM 691 N N . ILE A 1 84 ? -4.340 -4.062 -14.523 1.00 93.12 84 ILE A N 1
ATOM 692 C CA . ILE A 1 84 ? -4.262 -2.972 -13.553 1.00 93.12 84 ILE A CA 1
ATOM 693 C C . ILE A 1 84 ? -2.988 -2.158 -13.800 1.00 93.12 84 ILE A C 1
ATOM 695 O O . ILE A 1 84 ? -1.884 -2.727 -13.785 1.00 93.12 84 ILE A O 1
ATOM 699 N N . PRO A 1 85 ? -3.098 -0.822 -13.947 1.00 94.94 85 PRO A N 1
ATOM 700 C CA . PRO A 1 85 ? -1.934 0.049 -13.995 1.00 94.94 85 PRO A CA 1
ATOM 701 C C . PRO A 1 85 ? -1.048 -0.169 -12.767 1.00 94.94 85 PRO A C 1
ATOM 703 O O . PRO A 1 85 ? -1.520 -0.151 -11.629 1.00 94.94 85 PRO A O 1
ATOM 706 N N . LYS A 1 86 ? 0.260 -0.349 -12.979 1.00 94.81 86 LYS A N 1
ATOM 707 C CA . LYS A 1 86 ? 1.206 -0.679 -11.894 1.00 94.81 86 LYS A CA 1
ATOM 708 C C . LYS A 1 86 ? 1.253 0.396 -10.813 1.00 94.81 86 LYS A C 1
ATOM 710 O O . LYS A 1 86 ? 1.396 0.072 -9.641 1.00 94.81 86 LYS A O 1
ATOM 715 N N . PHE A 1 87 ? 1.013 1.647 -11.197 1.00 97.31 87 PHE A N 1
ATOM 716 C CA . PHE A 1 87 ? 0.794 2.745 -10.265 1.00 97.31 87 PHE A CA 1
ATOM 717 C C . PHE A 1 87 ? -0.411 2.508 -9.336 1.00 97.31 87 PHE A C 1
ATOM 719 O O . PHE A 1 87 ? -0.269 2.620 -8.125 1.00 97.31 87 PHE A O 1
ATOM 726 N N . CYS A 1 88 ? -1.581 2.134 -9.869 1.00 95.75 88 CYS A N 1
ATOM 727 C CA . CYS A 1 88 ? -2.785 1.869 -9.069 1.00 95.75 88 CYS A CA 1
ATOM 728 C C . CYS A 1 88 ? -2.592 0.678 -8.128 1.00 95.75 88 CYS A C 1
ATOM 730 O O . CYS A 1 88 ? -2.985 0.737 -6.965 1.00 95.75 88 CYS A O 1
ATOM 732 N N . LEU A 1 89 ? -1.943 -0.383 -8.614 1.00 95.00 89 LEU A N 1
ATOM 733 C CA . LEU A 1 89 ? -1.591 -1.529 -7.781 1.00 95.00 89 LEU A CA 1
ATOM 734 C C . LEU A 1 89 ? -0.634 -1.119 -6.648 1.00 95.00 89 LEU A C 1
ATOM 736 O O . LEU A 1 89 ? -0.830 -1.516 -5.502 1.00 95.00 89 LEU A O 1
ATOM 740 N N . GLY A 1 90 ? 0.356 -0.278 -6.956 1.00 96.62 90 GLY A N 1
ATOM 741 C CA . GLY A 1 90 ? 1.234 0.326 -5.960 1.00 96.62 90 GLY A CA 1
ATOM 742 C C . GLY A 1 90 ? 0.458 1.154 -4.939 1.00 96.62 90 GLY A C 1
ATOM 743 O O . GLY A 1 90 ? 0.666 0.987 -3.744 1.00 96.62 90 GLY A O 1
ATOM 744 N N . ALA A 1 91 ? -0.490 1.984 -5.378 1.00 96.81 91 ALA A N 1
ATOM 745 C CA . ALA A 1 91 ? -1.314 2.810 -4.495 1.00 96.81 91 ALA A CA 1
ATOM 746 C C . ALA A 1 91 ? -2.173 1.981 -3.529 1.00 96.81 91 ALA A C 1
ATOM 748 O O . ALA A 1 91 ? -2.252 2.321 -2.348 1.00 96.81 91 ALA A O 1
ATOM 749 N N . LEU A 1 92 ? -2.740 0.859 -3.987 1.00 95.25 92 LEU A N 1
ATOM 750 C CA . LEU A 1 92 ? -3.408 -0.108 -3.107 1.00 95.25 92 LEU A CA 1
ATOM 751 C C . LEU A 1 92 ? -2.431 -0.703 -2.081 1.00 95.25 92 LEU A C 1
ATOM 753 O O . LEU A 1 92 ? -2.768 -0.808 -0.904 1.00 95.25 92 LEU A O 1
ATOM 757 N N . GLY A 1 93 ? -1.204 -1.028 -2.501 1.00 95.19 93 GLY A N 1
ATOM 758 C CA . GLY A 1 93 ? -0.133 -1.447 -1.592 1.00 95.19 93 GLY A CA 1
ATOM 759 C C . GLY A 1 93 ? 0.238 -0.369 -0.566 1.00 95.19 93 GLY A C 1
ATOM 760 O O . GLY A 1 93 ? 0.393 -0.669 0.613 1.00 95.19 93 GLY A O 1
ATOM 761 N N . GLY A 1 94 ? 0.303 0.898 -0.978 1.00 95.94 94 GLY A N 1
ATOM 762 C CA . GLY A 1 94 ? 0.546 2.036 -0.089 1.00 95.94 94 GLY A CA 1
ATOM 763 C C . GLY A 1 94 ? -0.533 2.208 0.981 1.00 95.94 94 GLY A C 1
ATOM 764 O O . GLY A 1 94 ? -0.210 2.481 2.135 1.00 95.94 94 GLY A O 1
ATOM 765 N N . LEU A 1 95 ? -1.800 1.981 0.624 1.00 94.38 95 LEU A N 1
ATOM 766 C CA . LEU A 1 95 ? -2.922 1.969 1.567 1.00 94.38 95 LEU A CA 1
ATOM 767 C C . LEU A 1 95 ? -2.792 0.827 2.588 1.00 94.38 95 LEU A C 1
ATOM 769 O O . LEU A 1 95 ? -2.988 1.047 3.782 1.00 94.38 95 LEU A O 1
ATOM 773 N N . VAL A 1 96 ? -2.410 -0.372 2.138 1.00 94.69 96 VAL A N 1
ATOM 774 C CA . VAL A 1 96 ? -2.131 -1.522 3.018 1.00 94.69 96 VAL A CA 1
ATOM 775 C C . VAL A 1 96 ? -0.980 -1.207 3.977 1.00 94.69 96 VAL A C 1
ATOM 777 O O . VAL A 1 96 ? -1.111 -1.397 5.185 1.00 94.69 96 VAL A O 1
ATOM 780 N N . PHE A 1 97 ? 0.125 -0.664 3.464 1.00 95.06 97 PHE A N 1
ATOM 781 C CA . PHE A 1 97 ? 1.279 -0.289 4.280 1.00 95.06 97 PHE A CA 1
ATOM 782 C C . PHE A 1 97 ? 0.966 0.819 5.280 1.00 95.06 97 PHE A C 1
ATOM 784 O O . PHE A 1 97 ? 1.479 0.774 6.394 1.00 95.06 97 PHE A O 1
ATOM 791 N N . HIS A 1 98 ? 0.112 1.782 4.932 1.00 94.19 98 HIS A N 1
ATOM 792 C CA . HIS A 1 98 ? -0.306 2.803 5.886 1.00 94.19 98 HIS A CA 1
ATOM 793 C C . HIS A 1 98 ? -0.900 2.178 7.152 1.00 94.19 98 HIS A C 1
ATOM 795 O O . HIS A 1 98 ? -0.493 2.550 8.246 1.00 94.19 98 HIS A O 1
ATOM 801 N N . ASP A 1 99 ? -1.803 1.204 7.017 1.00 89.25 99 ASP A N 1
ATOM 802 C CA . ASP A 1 99 ? -2.397 0.533 8.181 1.00 89.25 99 ASP A CA 1
ATOM 803 C C . ASP A 1 99 ? -1.354 -0.236 8.994 1.00 89.25 99 ASP A C 1
ATOM 805 O O . ASP A 1 99 ? -1.236 -0.046 10.198 1.00 89.25 99 ASP A O 1
ATOM 809 N N . ILE A 1 100 ? -0.548 -1.065 8.324 1.00 89.94 100 ILE A N 1
ATOM 810 C CA . ILE A 1 100 ? 0.415 -1.949 8.994 1.00 89.94 100 ILE A CA 1
ATOM 811 C C . ILE A 1 100 ? 1.475 -1.146 9.763 1.00 89.94 100 ILE A C 1
ATOM 813 O O . ILE A 1 100 ? 1.898 -1.562 10.842 1.00 89.94 100 ILE A O 1
ATOM 817 N N . TYR A 1 101 ? 1.917 -0.007 9.218 1.00 91.19 101 TYR A N 1
ATOM 818 C CA . TYR A 1 101 ? 2.988 0.795 9.815 1.00 91.19 101 TYR A CA 1
ATOM 819 C C . TYR A 1 101 ? 2.500 1.955 10.689 1.00 91.19 101 TYR A C 1
ATOM 821 O O . TYR A 1 101 ? 3.259 2.400 11.551 1.00 91.19 101 TYR A O 1
ATOM 829 N N . SER A 1 102 ? 1.281 2.467 10.485 1.00 87.12 102 SER A N 1
ATOM 830 C CA . SER A 1 102 ? 0.772 3.636 11.226 1.00 87.12 102 SER A CA 1
ATOM 831 C C . SER A 1 102 ? -0.314 3.297 12.247 1.00 87.12 102 SER A C 1
ATOM 833 O O . SER A 1 102 ? -0.434 4.023 13.235 1.00 87.12 102 SER A O 1
ATOM 835 N N . ASP A 1 103 ? -1.080 2.218 12.061 1.00 84.69 103 ASP A N 1
ATOM 836 C CA . ASP A 1 103 ? -2.097 1.789 13.024 1.00 84.69 103 ASP A CA 1
ATOM 837 C C . ASP A 1 103 ? -1.501 0.770 14.010 1.00 84.69 103 ASP A C 1
ATOM 839 O O . ASP A 1 103 ? -0.923 -0.240 13.622 1.00 84.69 103 ASP A O 1
ATOM 843 N N . ARG A 1 104 ? -1.639 1.005 15.320 1.00 83.56 104 ARG A N 1
ATOM 844 C CA . ARG A 1 104 ? -1.148 0.079 16.362 1.00 83.56 104 ARG A CA 1
ATOM 845 C C . ARG A 1 104 ? -2.037 -1.152 16.540 1.00 83.56 104 ARG A C 1
ATOM 847 O O . ARG A 1 104 ? -1.620 -2.117 17.181 1.00 83.56 104 ARG A O 1
ATOM 854 N N . GLU A 1 105 ? -3.258 -1.115 16.022 1.00 84.94 105 GLU A N 1
ATOM 855 C CA . GLU A 1 105 ? -4.279 -2.148 16.165 1.00 84.94 105 GLU A CA 1
ATOM 856 C C . GLU A 1 105 ? -4.573 -2.880 14.849 1.00 84.94 105 GLU A C 1
ATOM 858 O O . GLU A 1 105 ? -5.548 -3.630 14.781 1.00 84.94 105 GLU A O 1
ATOM 863 N N . TRP A 1 106 ? -3.711 -2.742 13.834 1.00 83.94 106 TRP A N 1
ATOM 864 C CA . TRP A 1 106 ? -3.874 -3.357 12.508 1.00 83.94 106 TRP A CA 1
ATOM 865 C C . TRP A 1 106 ? -4.154 -4.873 12.560 1.00 83.94 106 TRP A C 1
ATOM 867 O O . TRP A 1 106 ? -4.921 -5.402 11.754 1.00 83.94 106 TRP A O 1
ATOM 877 N N . TYR A 1 107 ? -3.573 -5.583 13.534 1.00 84.62 107 TYR A N 1
ATOM 878 C CA . TYR A 1 107 ? -3.746 -7.029 13.732 1.00 84.62 107 TYR A CA 1
ATOM 879 C C . TYR A 1 107 ? -5.034 -7.394 14.488 1.00 84.62 107 TYR A C 1
ATOM 881 O O . TYR A 1 107 ? -5.468 -8.549 14.466 1.00 84.62 107 TYR A O 1
ATOM 889 N N . LYS A 1 108 ? -5.673 -6.433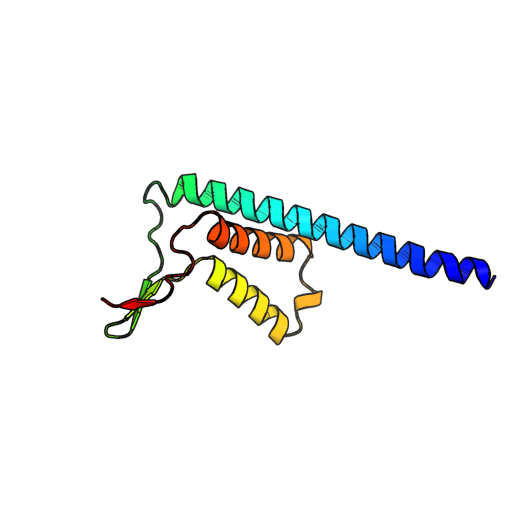 15.165 1.00 85.75 108 LYS A N 1
ATOM 890 C CA . LYS A 1 108 ? -6.913 -6.642 15.925 1.00 85.75 108 LYS A CA 1
ATOM 891 C C . LYS A 1 108 ? -8.120 -6.598 14.990 1.00 85.75 108 LYS A C 1
ATOM 893 O O . LYS A 1 108 ? -8.922 -5.669 15.022 1.00 85.75 108 LYS A O 1
ATOM 898 N N . ILE A 1 109 ? -8.240 -7.617 14.147 1.00 83.81 109 ILE A N 1
ATOM 899 C CA . ILE A 1 109 ? -9.360 -7.758 13.208 1.00 83.81 109 ILE A CA 1
ATOM 900 C C . ILE A 1 109 ? -10.614 -8.241 13.944 1.00 83.81 109 ILE A C 1
ATOM 902 O O . ILE A 1 109 ? -11.714 -7.756 13.697 1.00 83.81 109 ILE A O 1
ATOM 906 N N . ILE A 1 110 ? -10.457 -9.199 14.862 1.00 83.75 110 ILE A N 1
ATOM 907 C CA . ILE A 1 110 ? -11.561 -9.808 15.605 1.00 83.75 110 ILE A CA 1
ATOM 908 C C . ILE A 1 110 ? -11.451 -9.390 17.064 1.00 83.75 110 ILE A C 1
ATOM 910 O O . ILE A 1 110 ? -10.495 -9.732 17.757 1.00 83.75 110 ILE A O 1
ATOM 914 N N . VAL A 1 111 ? -12.465 -8.679 17.542 1.00 81.69 111 VAL A N 1
ATOM 915 C CA . VAL A 1 111 ? -12.583 -8.260 18.935 1.00 81.69 111 VAL A CA 1
ATOM 916 C C . VAL A 1 111 ? -13.811 -8.936 19.529 1.00 81.69 111 VAL A C 1
ATOM 918 O O . VAL A 1 111 ? -14.923 -8.833 19.004 1.00 81.69 111 VAL A O 1
ATOM 921 N N . ARG A 1 112 ? -13.622 -9.660 20.631 1.00 75.62 112 ARG A N 1
ATOM 922 C CA . ARG A 1 112 ? -14.735 -10.221 21.398 1.00 75.62 112 ARG A CA 1
ATOM 923 C C . ARG A 1 112 ? -15.403 -9.095 22.185 1.00 75.62 112 ARG A C 1
ATOM 925 O O . ARG A 1 112 ? -14.708 -8.283 22.792 1.00 75.62 112 ARG A O 1
ATOM 932 N N . LYS A 1 113 ? -16.733 -9.017 22.113 1.00 61.09 113 LYS A N 1
ATOM 933 C CA . LYS A 1 113 ? -17.506 -8.064 22.913 1.00 61.09 113 LYS A CA 1
ATOM 934 C C . LYS A 1 113 ? -17.597 -8.524 24.364 1.00 61.09 113 LYS A C 1
ATOM 936 O O . LYS A 1 113 ? -17.696 -9.756 24.576 1.00 61.09 113 LYS A O 1
#

Foldseek 3Di:
DVVVVVCVVVVVVVVVVVVLVVLLQLLLVQLQVVLVVCCVPAVVVVNDDFDWDDDPQKIFTDQLLNVLVVVCVVCVVVVNNVVDRSSPNSSSNNSNCNCVPPPPCSVVRIDGD

pLDDT: mean 87.85, std 10.06, range [51.78, 98.25]

Radius of gyration: 19.42 Å; chains: 1; bounding box: 49×30×58 Å